Protein AF-A0A497EXN1-F1 (afdb_monomer)

Solvent-accessible surface area (backbone atoms only — not comparable to full-atom values): 6459 Å² total; per-residue (Å²): 128,61,77,93,73,50,51,76,69,57,49,50,52,50,49,44,48,47,75,71,37,64,65,43,80,46,77,41,55,46,47,30,80,87,78,44,52,65,67,56,52,47,51,49,50,59,62,53,52,74,62,36,88,55,53,51,78,44,54,33,40,26,40,58,86,71,28,54,70,70,40,52,52,51,45,26,74,75,75,37,79,90,50,46,57,23,20,74,92,78,61,38,46,52,65,60,52,50,53,53,50,53,58,53,50,57,67,66,69,75,116

Organism: NCBI:txid2056631

Nearest PDB structures (foldseek):
  2e87-assembly1_A  TM=8.845E-01  e=1.261E-05  Pyrococcus horikoshii OT3
  8fl4-assembly1_SR  TM=7.921E-01  e=4.623E-06  Homo sapiens
  8fkz-assembly1_SR  TM=8.019E-01  e=1.179E-05  Homo sapiens
  7v08-assembly1_b  TM=7.877E-01  e=1.832E-04  Saccharomyces cerevisiae BY4741
  8etg-assembly1_b  TM=7.014E-01  e=9.755E-04  Schizosaccharomyces pombe

Secondary structure (DSSP, 8-state):
--GGG--HHHHHHHHHHHHT-SEEEEEEETT-TTS--HHHHHHHHHHHHTT--SSEEEEEEE-TTTS-HHHHHHHHHHH-TT-EEEBTTTTBSHHHHHHHHHHHHHHHTT-

Foldseek 3Di:
DPPVPDDPVRVVVLVCQQPPEQAAEQEDALLCPVVDALVRSLVVVVVSVVSHPHHHYAYEYEPPVNHDPVSVVVNCVRVHVPHQYDYVVVGPRVVVVVVVVVVSVVVVVPD

Radius of gyration: 14.85 Å; Cα contacts (8 Å, |Δi|>4): 128; chains: 1; bounding box: 37×23×41 Å

pLDDT: mean 89.91, std 9.42, range [41.28, 98.0]

Sequence (111 aa):
KPVEKMKKEELKALNALKFLADIIVFIVDVAESCGFTIEQQYSLFKSLAKYIERGDKIIVLNKIDLAKEDQIMKAKEIFGEDVLQTSLLKKVGVKEVVDRLLSLSKTYTIN

Structure (mmCIF, N/CA/C/O backbone):
data_AF-A0A497EXN1-F1
#
_entry.id   AF-A0A497EXN1-F1
#
loop_
_atom_site.group_PDB
_atom_site.id
_atom_site.type_symbol
_atom_site.label_atom_id
_atom_site.label_alt_id
_atom_site.label_comp_id
_atom_site.label_asym_id
_atom_site.label_entity_id
_atom_site.label_seq_id
_atom_site.pdbx_PDB_ins_code
_atom_site.Cartn_x
_atom_site.Cartn_y
_atom_site.Cartn_z
_atom_site.occupancy
_atom_site.B_iso_or_equiv
_atom_site.auth_seq_id
_atom_site.auth_comp_id
_atom_site.auth_asym_id
_atom_site.auth_atom_id
_atom_site.pdbx_PDB_model_num
ATOM 1 N N . LYS A 1 1 ? 15.739 3.088 1.921 1.00 67.06 1 LYS A N 1
ATOM 2 C CA . LYS A 1 1 ? 17.218 3.053 1.777 1.00 67.06 1 LYS A CA 1
ATOM 3 C C . LYS A 1 1 ? 17.556 3.395 0.328 1.00 67.06 1 LYS A C 1
ATOM 5 O O . LYS A 1 1 ? 16.760 3.006 -0.518 1.00 67.06 1 LYS A O 1
ATOM 10 N N . PRO A 1 2 ? 18.661 4.104 0.039 1.00 72.81 2 PRO A N 1
ATOM 11 C CA . PRO A 1 2 ? 19.178 4.225 -1.328 1.00 72.81 2 PRO A CA 1
ATOM 12 C C . PRO A 1 2 ? 19.407 2.837 -1.946 1.00 72.81 2 PRO A C 1
ATOM 14 O O . PRO A 1 2 ? 19.703 1.899 -1.199 1.00 72.81 2 PRO A O 1
ATOM 17 N N . VAL A 1 3 ? 19.257 2.700 -3.267 1.00 73.94 3 VAL A N 1
ATOM 18 C CA . VAL A 1 3 ? 19.382 1.409 -3.978 1.00 73.94 3 VAL A CA 1
ATOM 19 C C . VAL A 1 3 ? 20.759 0.785 -3.758 1.00 73.94 3 VAL A C 1
ATOM 21 O O . VAL A 1 3 ? 20.871 -0.419 -3.563 1.00 73.94 3 VAL A O 1
ATOM 24 N N . GLU A 1 4 ? 21.798 1.608 -3.650 1.00 77.62 4 GLU A N 1
ATOM 25 C CA . GLU A 1 4 ? 23.188 1.197 -3.416 1.00 77.62 4 GLU A CA 1
ATOM 26 C C . GLU A 1 4 ? 23.385 0.533 -2.043 1.00 77.62 4 GLU A C 1
ATOM 28 O O . GLU A 1 4 ? 24.374 -0.157 -1.814 1.00 77.62 4 GLU A O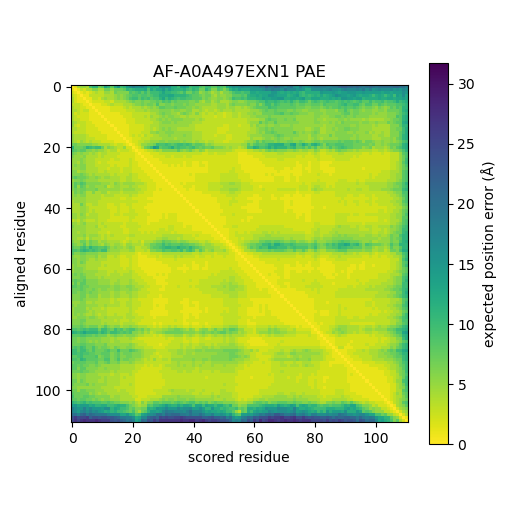 1
ATOM 33 N N . LYS A 1 5 ? 22.446 0.745 -1.111 1.00 83.56 5 LYS A N 1
ATOM 34 C CA . LYS A 1 5 ? 22.455 0.180 0.248 1.00 83.56 5 LYS A CA 1
ATOM 35 C C . LYS A 1 5 ? 21.445 -0.959 0.423 1.00 83.56 5 LYS A C 1
ATOM 37 O O . LYS A 1 5 ? 21.221 -1.393 1.557 1.00 83.56 5 LYS A O 1
ATOM 42 N N . MET A 1 6 ? 20.790 -1.395 -0.655 1.00 87.38 6 MET A N 1
ATOM 43 C CA . MET A 1 6 ? 19.846 -2.509 -0.618 1.00 87.38 6 MET A CA 1
ATOM 44 C C . MET A 1 6 ? 20.577 -3.851 -0.55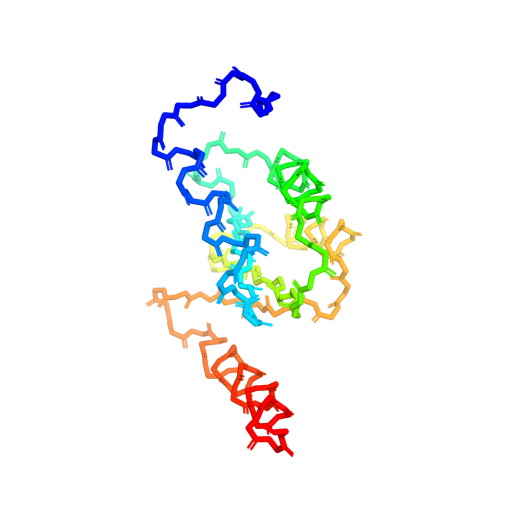1 1.00 87.38 6 MET A C 1
ATOM 46 O O . MET A 1 6 ? 21.623 -4.054 -1.166 1.00 87.38 6 MET A O 1
ATOM 50 N N . LYS A 1 7 ? 20.006 -4.792 0.198 1.00 92.19 7 LYS A N 1
ATOM 51 C CA . LYS A 1 7 ? 20.467 -6.182 0.233 1.00 92.19 7 LYS A CA 1
ATOM 52 C C . LYS A 1 7 ? 20.175 -6.879 -1.099 1.00 92.19 7 LYS A C 1
ATOM 54 O O . LYS A 1 7 ? 19.342 -6.431 -1.888 1.00 92.19 7 LYS A O 1
ATOM 59 N N . LYS A 1 8 ? 20.815 -8.026 -1.334 1.00 91.88 8 LYS A N 1
ATOM 60 C CA . LYS A 1 8 ? 20.647 -8.811 -2.570 1.00 91.88 8 LYS A CA 1
ATOM 61 C C . LYS A 1 8 ? 19.187 -9.209 -2.815 1.00 91.88 8 LYS A C 1
ATOM 63 O O . LYS A 1 8 ? 18.742 -9.225 -3.959 1.00 91.88 8 LYS A O 1
ATOM 68 N N . GLU A 1 9 ? 18.443 -9.518 -1.758 1.00 90.12 9 GLU A N 1
ATOM 69 C CA . GLU A 1 9 ? 17.026 -9.886 -1.818 1.00 90.12 9 GLU A CA 1
ATOM 70 C C . GLU A 1 9 ? 16.151 -8.684 -2.199 1.00 90.12 9 GLU A C 1
ATOM 72 O O . GLU A 1 9 ? 15.280 -8.800 -3.058 1.00 90.12 9 GLU A O 1
ATOM 77 N N . GLU A 1 10 ? 16.437 -7.512 -1.624 1.00 88.88 10 GLU A N 1
ATOM 78 C CA . GLU A 1 10 ? 15.739 -6.252 -1.913 1.00 88.88 10 GLU A CA 1
ATOM 79 C C . GLU A 1 10 ? 15.979 -5.818 -3.374 1.00 88.88 10 GLU A C 1
ATOM 81 O O . GLU A 1 10 ? 15.039 -5.454 -4.080 1.00 88.88 10 GLU A O 1
ATOM 86 N N . LEU A 1 11 ? 17.217 -5.945 -3.870 1.00 89.62 11 LEU A N 1
ATOM 87 C CA . LEU A 1 11 ? 17.564 -5.658 -5.267 1.00 89.62 11 LEU A CA 1
ATOM 88 C C . LEU A 1 11 ? 16.873 -6.606 -6.253 1.00 89.62 11 LEU A C 1
ATOM 90 O O . LEU A 1 11 ? 16.420 -6.173 -7.312 1.00 89.62 11 LEU A O 1
ATOM 94 N N . LYS A 1 12 ? 16.765 -7.898 -5.917 1.00 89.00 12 LYS A N 1
ATOM 95 C CA . LYS A 1 12 ? 16.018 -8.861 -6.739 1.00 89.00 12 LYS A CA 1
ATOM 96 C C . LYS A 1 12 ? 14.545 -8.479 -6.843 1.00 89.00 12 LYS A C 1
ATOM 98 O O . LYS A 1 12 ? 14.006 -8.498 -7.946 1.00 89.00 12 LYS A O 1
ATOM 103 N N . ALA A 1 13 ? 13.919 -8.111 -5.726 1.00 87.12 13 ALA A N 1
ATOM 104 C CA . ALA A 1 13 ? 12.536 -7.650 -5.723 1.00 87.12 13 ALA A CA 1
ATOM 105 C C . ALA A 1 13 ? 12.369 -6.386 -6.583 1.00 87.12 13 ALA A C 1
ATOM 107 O O . ALA A 1 13 ? 11.483 -6.340 -7.431 1.00 87.12 13 ALA A O 1
ATOM 108 N N . LEU A 1 14 ? 13.266 -5.403 -6.444 1.00 88.00 14 LEU A N 1
ATOM 109 C CA . LEU A 1 14 ? 13.235 -4.183 -7.255 1.00 88.00 14 LEU A CA 1
ATOM 110 C C . LEU A 1 14 ? 13.372 -4.475 -8.757 1.00 88.00 14 LEU A C 1
ATOM 112 O O . LEU A 1 14 ? 12.624 -3.923 -9.557 1.00 88.00 14 LEU A O 1
ATOM 116 N N . ASN A 1 15 ? 14.287 -5.365 -9.146 1.00 88.62 15 ASN A N 1
ATOM 117 C CA . ASN A 1 15 ? 14.454 -5.753 -10.548 1.00 88.62 15 ASN A CA 1
ATOM 118 C C . ASN A 1 15 ? 13.224 -6.486 -11.098 1.00 88.62 15 ASN A C 1
ATOM 120 O O . ASN A 1 15 ? 12.835 -6.233 -12.236 1.00 88.62 15 ASN A O 1
ATOM 124 N N . ALA A 1 16 ? 12.585 -7.350 -10.303 1.00 86.25 16 ALA A N 1
ATOM 125 C CA . ALA A 1 16 ? 11.335 -7.990 -10.706 1.00 86.25 16 ALA A CA 1
ATOM 126 C C 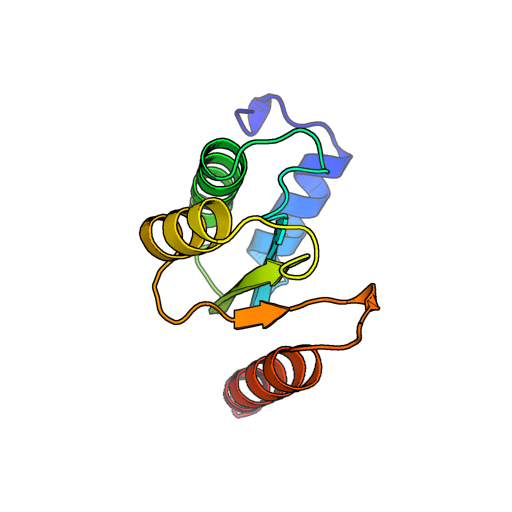. ALA A 1 16 ? 10.237 -6.945 -10.960 1.00 86.25 16 ALA A C 1
ATOM 128 O O . ALA A 1 16 ? 9.592 -6.977 -12.003 1.00 86.25 16 ALA A O 1
ATOM 129 N N . LEU A 1 17 ? 10.090 -5.964 -10.063 1.00 86.81 17 LEU A N 1
ATOM 130 C CA . LEU A 1 17 ? 9.141 -4.862 -10.244 1.00 86.81 17 LEU A CA 1
ATOM 131 C C . LEU A 1 17 ? 9.468 -3.998 -11.469 1.00 86.81 17 LEU A C 1
ATOM 133 O O . LEU A 1 17 ? 8.559 -3.536 -12.147 1.00 86.81 17 LEU A O 1
ATOM 137 N N . LYS A 1 18 ? 10.753 -3.777 -11.763 1.00 86.44 18 LYS A N 1
ATOM 138 C CA . LYS A 1 18 ? 11.189 -2.933 -12.881 1.00 86.44 18 LYS A CA 1
ATOM 139 C C . LYS A 1 18 ? 10.963 -3.578 -14.250 1.00 86.44 18 LYS A C 1
ATOM 141 O O . LYS A 1 18 ? 10.642 -2.868 -15.199 1.00 86.44 18 LYS A O 1
ATOM 146 N N . PHE A 1 19 ? 11.189 -4.886 -14.369 1.00 84.62 19 PHE A N 1
ATOM 147 C CA . PHE A 1 19 ? 11.278 -5.551 -15.675 1.00 84.62 19 PHE A CA 1
ATOM 148 C C . PHE A 1 19 ? 10.178 -6.575 -15.956 1.00 84.62 19 PHE A C 1
ATOM 150 O O . PHE A 1 19 ? 9.985 -6.912 -17.119 1.00 84.62 19 PHE A O 1
ATOM 157 N N . LEU A 1 20 ? 9.494 -7.094 -14.932 1.00 80.62 20 LEU A N 1
ATOM 158 C CA . LEU A 1 20 ? 8.542 -8.201 -15.091 1.00 80.62 20 LEU A CA 1
ATOM 159 C C . LEU A 1 20 ? 7.092 -7.815 -14.789 1.00 80.62 20 LEU A C 1
ATOM 161 O O . LEU A 1 20 ? 6.197 -8.599 -15.078 1.00 80.62 20 LEU A O 1
ATOM 165 N N . ALA A 1 21 ? 6.852 -6.669 -14.151 1.00 81.31 21 ALA A N 1
ATOM 166 C CA . ALA A 1 21 ? 5.529 -6.335 -13.646 1.00 81.31 21 ALA A CA 1
ATOM 167 C C . ALA A 1 21 ? 4.732 -5.470 -14.632 1.00 81.31 21 ALA A C 1
ATOM 169 O O . ALA A 1 21 ? 5.048 -4.299 -14.836 1.00 81.31 21 ALA A O 1
ATOM 170 N N . ASP A 1 22 ? 3.647 -6.030 -15.167 1.00 86.19 22 ASP A N 1
ATOM 171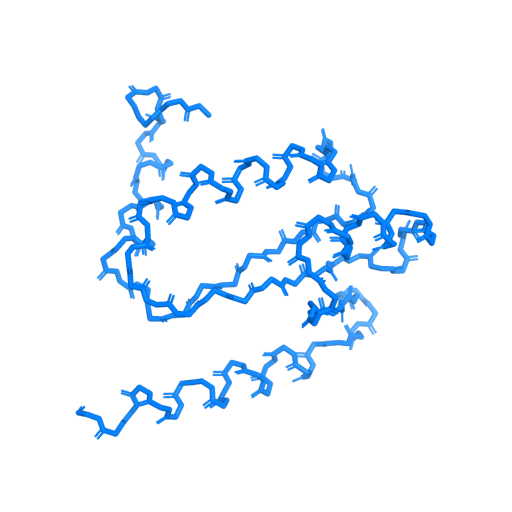 C CA . ASP A 1 22 ? 2.627 -5.271 -15.903 1.00 86.19 22 ASP A CA 1
ATOM 172 C C . ASP A 1 22 ? 1.660 -4.552 -14.955 1.00 86.19 22 ASP A C 1
ATOM 174 O O . ASP A 1 22 ? 1.172 -3.465 -15.250 1.00 86.19 22 ASP A O 1
ATOM 178 N N . ILE A 1 23 ? 1.401 -5.138 -13.782 1.00 90.25 23 ILE A N 1
ATOM 179 C CA . ILE A 1 23 ? 0.547 -4.558 -12.745 1.00 90.25 23 ILE A CA 1
ATOM 180 C C . ILE A 1 23 ? 1.213 -4.752 -11.383 1.00 90.25 23 ILE A C 1
ATOM 182 O O . ILE A 1 23 ? 1.678 -5.842 -11.048 1.00 90.25 23 ILE A O 1
ATOM 186 N N . ILE A 1 24 ? 1.235 -3.695 -10.575 1.00 90.31 24 ILE A N 1
ATOM 187 C CA . ILE A 1 24 ? 1.826 -3.679 -9.239 1.00 90.31 24 ILE A CA 1
ATOM 188 C C . ILE A 1 24 ? 0.762 -3.293 -8.227 1.00 90.31 24 ILE A C 1
ATOM 190 O O . ILE A 1 24 ? 0.173 -2.217 -8.300 1.00 90.31 24 ILE A O 1
ATOM 194 N N . VAL A 1 25 ? 0.565 -4.158 -7.237 1.00 92.19 25 VAL A N 1
ATOM 195 C CA . VAL A 1 25 ? -0.308 -3.893 -6.094 1.00 92.19 25 VAL A CA 1
ATOM 196 C C . VAL A 1 25 ? 0.546 -3.457 -4.914 1.00 92.19 25 VAL A C 1
ATOM 198 O O . VAL A 1 25 ? 1.345 -4.235 -4.393 1.00 92.19 25 VAL A O 1
ATOM 201 N N . PHE A 1 26 ? 0.375 -2.212 -4.483 1.00 94.19 26 PHE A N 1
ATOM 202 C CA . PHE A 1 26 ? 1.012 -1.681 -3.288 1.00 94.19 26 PHE A CA 1
ATOM 203 C C . PHE A 1 26 ? 0.028 -1.725 -2.118 1.00 94.19 26 PHE A C 1
ATOM 205 O O . PHE A 1 26 ? -0.970 -1.003 -2.102 1.00 94.19 26 PHE A O 1
ATOM 212 N N . ILE A 1 27 ? 0.308 -2.589 -1.145 1.00 96.12 27 ILE A N 1
ATOM 213 C CA . ILE A 1 27 ? -0.535 -2.778 0.038 1.00 96.12 27 ILE A CA 1
ATOM 214 C C . ILE A 1 27 ? -0.048 -1.852 1.153 1.00 96.12 27 ILE A C 1
ATOM 216 O O . ILE A 1 27 ? 1.102 -1.943 1.580 1.00 96.12 27 ILE A O 1
ATOM 220 N N . VAL A 1 28 ? -0.944 -1.001 1.643 1.00 97.50 28 VAL A N 1
ATOM 221 C CA . VAL A 1 28 ? -0.728 -0.089 2.769 1.00 97.50 28 VAL A CA 1
ATOM 222 C C . VAL A 1 28 ? -1.390 -0.685 4.006 1.00 97.50 28 VAL A C 1
ATOM 224 O O . VAL A 1 28 ? -2.568 -1.023 3.978 1.00 97.50 28 VAL A O 1
ATOM 227 N N . ASP A 1 29 ? -0.652 -0.824 5.101 1.00 97.75 29 ASP A N 1
ATOM 228 C CA . ASP A 1 29 ? -1.209 -1.187 6.404 1.00 97.75 29 ASP A CA 1
ATOM 229 C C . ASP A 1 29 ? -1.676 0.088 7.112 1.00 97.75 29 ASP A C 1
ATOM 231 O O . ASP A 1 29 ? -0.872 0.796 7.723 1.00 97.75 29 ASP A O 1
ATOM 235 N N . VAL A 1 30 ? -2.970 0.398 7.000 1.00 97.50 30 VAL A N 1
ATOM 236 C CA . VAL A 1 30 ? -3.541 1.648 7.532 1.00 97.50 30 VAL A CA 1
ATOM 237 C C . VAL A 1 30 ? -3.587 1.650 9.059 1.00 97.50 30 VAL A C 1
ATOM 239 O O . VAL A 1 30 ? -3.556 2.708 9.677 1.00 97.50 30 VAL A O 1
ATOM 242 N N . ALA A 1 31 ? -3.595 0.470 9.680 1.00 97.38 31 ALA A N 1
ATOM 243 C CA . ALA A 1 31 ? -3.534 0.338 11.130 1.00 97.38 31 ALA A CA 1
ATOM 244 C C . ALA A 1 31 ? -2.115 0.566 11.686 1.00 97.38 31 ALA A C 1
ATOM 246 O O . ALA A 1 31 ? -1.922 0.496 12.898 1.00 97.38 31 ALA A O 1
ATOM 247 N N . GLU A 1 32 ? -1.112 0.779 10.820 1.00 97.12 32 GLU A N 1
ATOM 248 C CA . GLU A 1 32 ? 0.309 0.963 11.169 1.00 97.12 32 GLU A CA 1
ATOM 249 C C . GLU A 1 32 ? 0.891 -0.196 12.006 1.00 97.12 32 GLU A C 1
ATOM 251 O O . GLU A 1 32 ? 1.957 -0.097 12.615 1.00 97.12 32 GLU A O 1
ATOM 256 N N . SER A 1 33 ? 0.220 -1.353 11.996 1.00 95.81 33 SER A N 1
ATOM 257 C CA . SER A 1 33 ? 0.581 -2.510 12.826 1.00 95.81 33 SER A CA 1
ATOM 258 C C . SER A 1 33 ? 1.871 -3.206 12.376 1.00 95.81 33 SER A C 1
ATOM 260 O O . SER A 1 33 ? 2.455 -3.988 13.122 1.00 95.81 33 SER A O 1
ATOM 262 N N . CYS A 1 34 ? 2.350 -2.897 11.169 1.00 93.81 34 CYS A N 1
ATOM 263 C CA . CYS A 1 34 ? 3.660 -3.298 10.665 1.00 93.81 34 CYS A CA 1
ATOM 264 C C . CYS A 1 34 ? 4.828 -2.490 11.268 1.00 93.81 34 CYS A C 1
ATOM 266 O O . CYS A 1 34 ? 5.980 -2.771 10.938 1.00 93.81 34 CYS A O 1
ATOM 268 N N . GLY A 1 35 ? 4.547 -1.508 12.135 1.00 95.50 35 GLY A N 1
ATOM 269 C CA . GLY A 1 35 ? 5.552 -0.666 12.788 1.00 95.50 35 GLY A CA 1
ATOM 270 C C . GLY A 1 35 ? 6.023 0.524 11.948 1.00 95.50 35 GLY A C 1
ATOM 271 O O . GLY A 1 35 ? 7.046 1.124 12.275 1.00 95.50 35 GLY A O 1
ATOM 272 N N . PHE A 1 36 ? 5.301 0.863 10.875 1.00 96.56 36 PHE A N 1
ATOM 273 C CA . PHE A 1 36 ? 5.599 1.995 9.996 1.00 96.56 36 PHE A CA 1
ATOM 274 C C . PHE A 1 36 ? 4.397 2.925 9.873 1.00 96.56 36 PHE A C 1
ATOM 276 O O . PHE A 1 36 ? 3.281 2.459 9.631 1.00 96.56 36 PHE A O 1
ATOM 283 N N . THR A 1 37 ? 4.640 4.235 9.943 1.00 98.00 37 THR A N 1
ATOM 284 C CA . THR A 1 37 ? 3.573 5.220 9.743 1.00 98.00 37 THR A CA 1
ATOM 285 C C . THR A 1 37 ? 3.100 5.253 8.291 1.00 98.00 37 THR A C 1
ATOM 287 O O . THR A 1 37 ? 3.838 4.872 7.375 1.00 98.00 37 THR A O 1
ATOM 290 N N . ILE A 1 38 ? 1.890 5.755 8.052 1.00 97.88 38 ILE A N 1
ATOM 291 C CA . ILE A 1 38 ? 1.332 5.943 6.703 1.00 97.88 38 ILE A CA 1
ATOM 292 C C . ILE A 1 38 ? 2.295 6.755 5.814 1.00 97.88 38 ILE A C 1
ATOM 294 O O . ILE A 1 38 ? 2.536 6.393 4.662 1.00 97.88 38 ILE A O 1
ATOM 298 N N . GLU A 1 39 ? 2.935 7.802 6.342 1.00 97.56 39 GLU A N 1
ATOM 299 C CA . GLU A 1 39 ? 3.918 8.608 5.604 1.00 97.56 39 GLU A CA 1
ATOM 300 C C . GLU A 1 39 ? 5.192 7.837 5.270 1.00 97.56 39 GLU A C 1
ATOM 302 O O . GLU A 1 39 ? 5.762 8.014 4.191 1.00 97.56 39 GLU A O 1
ATOM 307 N N . GLN A 1 40 ? 5.664 6.982 6.179 1.00 96.81 40 GLN A N 1
ATOM 308 C CA . GLN A 1 40 ? 6.830 6.138 5.922 1.00 96.81 40 GLN A CA 1
ATOM 309 C C . GLN A 1 40 ? 6.527 5.122 4.817 1.00 96.81 40 GLN A C 1
ATOM 311 O O . GLN A 1 40 ? 7.348 4.933 3.915 1.00 96.81 40 GLN A O 1
ATOM 316 N N . GLN A 1 41 ? 5.331 4.530 4.842 1.00 97.62 41 GLN A N 1
ATOM 317 C CA . GLN A 1 41 ? 4.846 3.634 3.793 1.00 97.62 41 GLN A CA 1
ATOM 318 C C . GLN A 1 41 ? 4.713 4.371 2.449 1.00 97.62 41 GLN A C 1
ATOM 320 O O . GLN A 1 41 ? 5.140 3.857 1.414 1.00 97.62 41 GLN A O 1
ATOM 325 N N . TYR A 1 42 ? 4.225 5.613 2.454 1.00 96.25 42 TYR A N 1
ATOM 326 C CA . TYR A 1 42 ? 4.150 6.448 1.254 1.00 96.25 42 TYR A CA 1
ATOM 327 C C . TYR A 1 42 ? 5.529 6.851 0.717 1.00 96.25 42 TYR A C 1
ATOM 329 O O . TYR A 1 42 ? 5.775 6.841 -0.490 1.00 96.25 42 TYR A O 1
ATOM 337 N N . SER A 1 43 ? 6.470 7.173 1.603 1.00 94.75 43 SER A N 1
ATOM 338 C CA . SER A 1 43 ? 7.855 7.464 1.229 1.00 94.75 43 SER A CA 1
ATOM 339 C C . SER A 1 43 ? 8.510 6.254 0.556 1.00 94.75 43 SER A C 1
ATOM 341 O O . SER A 1 43 ? 9.166 6.399 -0.482 1.00 94.75 43 SER A O 1
ATOM 343 N N . LEU A 1 44 ? 8.261 5.047 1.081 1.00 92.19 44 LEU A N 1
ATOM 344 C CA . LEU A 1 44 ? 8.677 3.796 0.450 1.00 92.19 44 LEU A CA 1
ATOM 345 C C . LEU A 1 44 ? 8.054 3.645 -0.940 1.00 92.19 44 LEU A C 1
ATOM 347 O O . LEU A 1 44 ? 8.802 3.455 -1.901 1.00 92.19 44 LEU A O 1
ATOM 351 N N . PHE A 1 45 ? 6.733 3.803 -1.067 1.00 93.19 45 PHE A N 1
ATOM 352 C CA . PHE A 1 45 ? 6.047 3.776 -2.360 1.00 93.19 45 PHE A CA 1
ATOM 353 C C . PHE A 1 45 ? 6.695 4.737 -3.361 1.00 93.19 45 PHE A C 1
ATOM 355 O O . PHE A 1 45 ? 7.128 4.306 -4.427 1.00 93.19 45 PHE A O 1
ATOM 362 N N . LYS A 1 46 ? 6.865 6.016 -2.998 1.00 91.94 46 LYS A N 1
ATOM 363 C CA . LYS A 1 46 ? 7.496 7.016 -3.872 1.00 91.94 46 LYS A CA 1
ATOM 364 C C . LYS A 1 46 ? 8.929 6.656 -4.240 1.00 91.94 46 LYS A C 1
ATOM 366 O O . LYS A 1 46 ? 9.358 6.949 -5.351 1.00 91.94 46 LYS A O 1
ATOM 371 N N . SER A 1 47 ? 9.691 6.062 -3.324 1.00 89.25 47 SER A N 1
ATOM 372 C CA . SER A 1 47 ? 11.057 5.630 -3.622 1.00 89.25 47 SER A CA 1
ATOM 373 C C . SER A 1 47 ? 11.092 4.501 -4.651 1.00 89.25 47 SER A C 1
ATOM 375 O O . SER A 1 47 ? 11.919 4.553 -5.553 1.00 89.25 47 SER A O 1
ATOM 377 N N . LEU A 1 48 ? 10.174 3.534 -4.560 1.00 87.81 48 LEU A N 1
ATOM 378 C CA . LEU A 1 48 ? 10.103 2.390 -5.468 1.00 87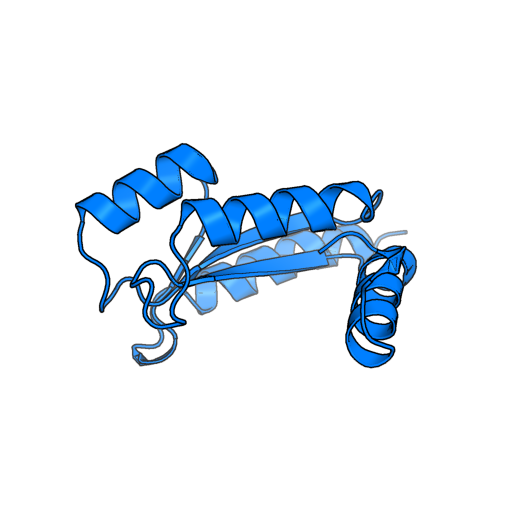.81 48 LEU A CA 1
ATOM 379 C C . LEU A 1 48 ? 9.507 2.786 -6.821 1.00 87.81 48 LEU A C 1
ATOM 381 O O . LEU A 1 48 ? 10.042 2.409 -7.860 1.00 87.81 48 LEU A O 1
ATOM 385 N N . ALA A 1 49 ? 8.446 3.597 -6.812 1.00 86.94 49 ALA A N 1
ATOM 386 C CA . ALA A 1 49 ? 7.727 4.031 -8.006 1.00 86.94 49 ALA A CA 1
ATOM 387 C C . ALA A 1 49 ? 8.634 4.746 -9.022 1.00 86.94 49 ALA A C 1
ATOM 389 O O . ALA A 1 49 ? 8.415 4.612 -10.220 1.00 86.94 49 ALA A O 1
ATOM 390 N N . LYS A 1 50 ? 9.692 5.430 -8.564 1.00 87.62 50 LYS A N 1
ATOM 391 C CA . LYS A 1 50 ? 10.708 6.069 -9.425 1.00 87.62 50 LYS A CA 1
ATOM 392 C C . LYS A 1 50 ? 11.472 5.093 -10.319 1.00 87.62 50 LYS A C 1
ATOM 394 O O . LYS A 1 50 ? 11.996 5.505 -11.343 1.00 87.62 50 LYS A O 1
ATOM 399 N N . TYR A 1 51 ? 11.572 3.830 -9.918 1.00 85.56 51 TYR A N 1
ATOM 400 C CA . TYR A 1 51 ? 12.271 2.790 -10.676 1.00 85.56 51 TYR A CA 1
ATOM 401 C C . TYR A 1 51 ? 11.323 1.955 -11.541 1.00 85.56 51 TYR A C 1
ATOM 403 O O . TYR A 1 51 ? 11.781 1.085 -12.278 1.00 85.56 51 TYR A O 1
ATOM 411 N N . ILE A 1 52 ? 10.017 2.206 -11.438 1.00 85.69 52 ILE A N 1
ATOM 412 C CA . ILE A 1 52 ? 8.956 1.465 -12.110 1.00 85.69 52 ILE A CA 1
ATOM 413 C C . ILE A 1 52 ? 8.347 2.384 -13.174 1.00 85.69 52 ILE A C 1
ATOM 415 O O . ILE A 1 52 ? 7.344 3.071 -12.949 1.00 85.69 52 ILE A O 1
ATOM 419 N N . GLU A 1 53 ? 8.981 2.392 -14.342 1.00 80.31 53 GLU A N 1
ATOM 420 C CA . GLU A 1 53 ? 8.590 3.230 -15.482 1.00 80.31 53 GLU A CA 1
ATOM 421 C C . GLU A 1 53 ? 7.336 2.711 -16.197 1.00 80.31 53 GLU A C 1
ATOM 423 O O . GLU A 1 53 ? 6.600 3.486 -16.800 1.00 80.31 53 GLU A O 1
ATOM 428 N N . ARG A 1 54 ? 7.082 1.400 -16.120 1.00 78.62 54 ARG A N 1
ATOM 429 C CA . ARG A 1 54 ? 5.976 0.715 -16.797 1.00 78.62 54 ARG A CA 1
ATOM 430 C C . ARG A 1 54 ? 5.071 0.016 -15.789 1.00 78.62 54 ARG A C 1
ATOM 432 O O . ARG A 1 54 ? 5.481 -0.250 -14.663 1.00 78.62 54 ARG A O 1
ATOM 439 N N . GLY A 1 55 ? 3.847 -0.260 -16.217 1.00 81.31 55 GLY A N 1
ATOM 440 C CA . GLY A 1 55 ? 2.872 -1.017 -15.447 1.00 81.31 55 GLY A CA 1
ATOM 441 C C . GLY A 1 55 ? 1.998 -0.170 -14.524 1.00 81.31 55 GLY A C 1
ATOM 442 O O . GLY A 1 55 ? 2.438 0.824 -13.922 1.00 81.31 55 GLY A O 1
ATOM 443 N N . ASP A 1 56 ? 0.741 -0.592 -14.436 1.00 88.06 56 ASP A N 1
ATOM 444 C CA . ASP A 1 56 ? -0.277 0.044 -13.612 1.00 88.06 56 ASP A CA 1
ATOM 445 C C . ASP A 1 56 ? 0.006 -0.181 -12.129 1.00 88.06 56 ASP A C 1
ATOM 447 O O . ASP A 1 56 ? 0.377 -1.271 -11.692 1.00 88.06 56 ASP A O 1
ATOM 451 N N . LYS A 1 57 ? -0.184 0.867 -11.330 1.00 90.12 57 LYS A N 1
ATOM 452 C CA . LYS A 1 57 ? 0.059 0.842 -9.885 1.00 90.12 57 LYS A CA 1
ATOM 453 C C . LYS A 1 57 ? -1.284 0.950 -9.179 1.00 90.12 57 LYS A C 1
ATOM 455 O O . LYS A 1 57 ? -1.936 1.987 -9.249 1.00 90.12 57 LYS A O 1
ATOM 460 N N . ILE A 1 58 ? -1.693 -0.114 -8.500 1.00 92.75 58 ILE A N 1
ATOM 461 C CA . ILE A 1 58 ? -2.900 -0.136 -7.676 1.00 92.75 58 ILE A CA 1
ATOM 462 C C . ILE A 1 58 ? -2.482 0.022 -6.222 1.00 92.75 58 ILE A C 1
ATOM 464 O O . ILE A 1 58 ? -1.709 -0.783 -5.704 1.00 92.75 58 ILE A O 1
ATOM 468 N N . ILE A 1 59 ? -3.025 1.033 -5.552 1.00 96.12 59 ILE A N 1
ATOM 469 C CA . ILE A 1 59 ? -2.882 1.179 -4.106 1.00 96.12 59 ILE A CA 1
ATOM 470 C C . ILE A 1 59 ? -4.061 0.501 -3.411 1.00 96.12 59 ILE A C 1
ATOM 472 O O . ILE A 1 59 ? -5.218 0.709 -3.784 1.00 96.12 59 ILE A O 1
ATOM 476 N N . VAL A 1 60 ? -3.754 -0.295 -2.388 1.00 97.56 60 VAL A N 1
ATOM 477 C CA . VAL A 1 60 ? -4.739 -0.998 -1.566 1.00 97.56 60 VAL A CA 1
ATOM 478 C C . VAL A 1 60 ? -4.502 -0.672 -0.098 1.00 97.56 60 VAL A C 1
ATOM 480 O O . VAL A 1 60 ? -3.497 -1.071 0.485 1.00 97.56 60 VAL A O 1
ATOM 483 N N . LEU A 1 61 ? -5.450 0.027 0.509 1.00 97.81 61 LEU A N 1
ATOM 484 C CA . LEU A 1 61 ? -5.516 0.298 1.937 1.00 97.81 61 LEU A CA 1
ATOM 485 C C . LEU A 1 61 ? -6.045 -0.935 2.675 1.00 97.81 61 LEU A C 1
ATOM 487 O O . LEU A 1 61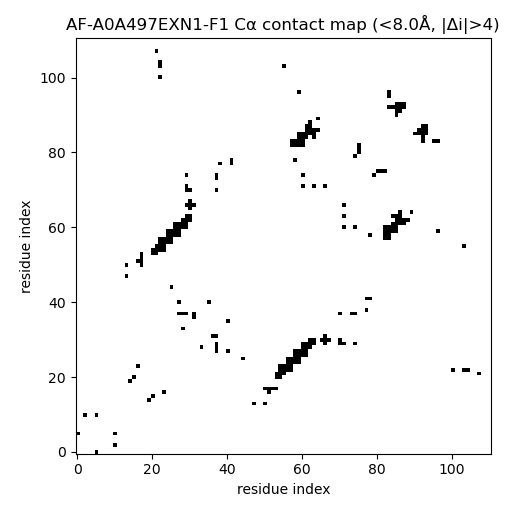 ? -7.234 -1.231 2.628 1.00 97.81 61 LEU A O 1
ATOM 491 N N . ASN A 1 62 ? -5.173 -1.670 3.353 1.00 97.75 62 ASN A N 1
ATOM 492 C CA . ASN A 1 62 ? -5.512 -2.895 4.067 1.00 97.75 62 ASN A CA 1
ATOM 493 C C . ASN A 1 62 ? -5.620 -2.682 5.588 1.00 97.75 62 ASN A C 1
ATOM 495 O O . ASN A 1 62 ? -5.070 -1.733 6.146 1.00 97.75 62 ASN A O 1
ATOM 499 N N . LYS A 1 63 ? -6.289 -3.632 6.255 1.00 96.56 63 LYS A N 1
ATOM 500 C CA . LYS A 1 63 ? -6.588 -3.653 7.697 1.00 96.56 63 LYS A CA 1
ATOM 501 C C . LYS A 1 63 ? -7.483 -2.500 8.149 1.00 96.56 63 LYS A C 1
ATOM 503 O O . LYS A 1 63 ? -7.356 -2.016 9.272 1.00 96.56 63 LYS A O 1
ATOM 508 N N . ILE A 1 64 ? -8.424 -2.091 7.297 1.00 96.31 64 ILE A N 1
ATOM 509 C CA . ILE A 1 64 ? -9.411 -1.052 7.634 1.00 96.31 64 ILE A CA 1
ATOM 510 C C . ILE A 1 64 ? -10.259 -1.406 8.865 1.00 96.31 64 ILE A C 1
ATOM 512 O O . ILE A 1 64 ? -10.786 -0.520 9.517 1.00 96.31 64 ILE A O 1
ATOM 516 N N . ASP A 1 65 ? -10.370 -2.694 9.205 1.00 95.62 65 ASP A N 1
ATOM 517 C CA . ASP A 1 65 ? -11.078 -3.178 10.393 1.00 95.62 65 ASP A CA 1
ATOM 518 C C . ASP A 1 65 ? -10.330 -2.919 11.708 1.00 95.62 65 ASP A C 1
ATOM 520 O O . ASP A 1 65 ? -10.932 -2.997 12.776 1.00 95.62 65 ASP A O 1
ATOM 524 N N . LEU A 1 66 ? -9.027 -2.638 11.636 1.00 96.25 66 LEU A N 1
ATOM 525 C CA . LEU A 1 66 ? -8.174 -2.337 12.788 1.00 96.25 66 LEU A CA 1
ATOM 526 C C . LEU A 1 66 ? -7.731 -0.871 12.827 1.00 96.25 66 LEU A C 1
ATOM 528 O O . LEU A 1 66 ? -7.239 -0.410 13.855 1.00 96.25 66 LEU A O 1
ATOM 532 N N . ALA A 1 67 ? -7.865 -0.157 11.711 1.00 95.81 67 ALA A N 1
ATOM 533 C CA . ALA A 1 67 ? -7.488 1.240 11.599 1.00 95.81 67 ALA A CA 1
ATOM 534 C C . ALA A 1 67 ? -8.550 2.155 12.214 1.00 95.81 67 ALA A C 1
ATOM 536 O O . ALA A 1 67 ? -9.750 1.881 12.168 1.00 95.81 67 ALA A O 1
ATOM 537 N N . LYS A 1 68 ? -8.103 3.285 12.754 1.00 96.81 68 LYS A N 1
ATOM 538 C CA . LYS A 1 68 ? -8.993 4.380 13.136 1.00 96.81 68 LYS A CA 1
ATOM 539 C C . LYS A 1 68 ? -9.424 5.174 11.901 1.00 96.81 68 LYS A C 1
ATOM 541 O O . LYS A 1 68 ? -8.740 5.185 10.878 1.00 96.81 68 LYS A O 1
ATOM 546 N N . GLU A 1 69 ? -10.542 5.882 12.009 1.00 95.75 69 GLU A N 1
ATOM 547 C CA . GLU A 1 69 ? -11.098 6.650 10.891 1.00 95.75 69 GLU A CA 1
ATOM 548 C C . GLU A 1 69 ? -10.163 7.776 10.421 1.00 95.75 69 GLU A C 1
ATOM 550 O O . GLU A 1 69 ? -9.993 7.975 9.219 1.00 95.75 69 GLU A O 1
ATOM 555 N N . ASP A 1 70 ? -9.465 8.443 11.343 1.00 97.12 70 ASP A N 1
ATOM 556 C CA . ASP A 1 70 ? -8.443 9.449 11.030 1.00 97.12 70 ASP A CA 1
ATOM 557 C C . ASP A 1 70 ? -7.251 8.863 10.262 1.00 97.12 70 ASP A C 1
ATOM 559 O O . ASP A 1 70 ? -6.734 9.503 9.347 1.00 97.12 70 ASP A O 1
ATOM 563 N N . GLN A 1 71 ? -6.854 7.622 10.559 1.00 97.44 71 GLN A N 1
ATOM 564 C CA . GLN A 1 71 ? -5.813 6.923 9.800 1.00 97.44 71 GLN A CA 1
ATOM 565 C C . GLN A 1 71 ? -6.271 6.618 8.367 1.00 97.44 71 GLN A C 1
ATOM 567 O O . GLN A 1 71 ? -5.497 6.790 7.425 1.00 97.44 71 GLN A O 1
ATOM 572 N N . ILE A 1 72 ? -7.530 6.210 8.180 1.00 96.62 72 ILE A N 1
ATOM 573 C CA . ILE A 1 72 ? -8.099 5.962 6.847 1.00 96.62 72 ILE A CA 1
ATOM 574 C C . ILE A 1 72 ? -8.175 7.264 6.044 1.00 96.62 72 ILE A C 1
ATOM 576 O O . ILE A 1 72 ? -7.731 7.288 4.896 1.00 96.62 72 ILE A O 1
ATOM 580 N N . MET A 1 73 ? -8.679 8.348 6.644 1.00 96.88 73 MET A N 1
ATOM 581 C CA . MET A 1 73 ? -8.743 9.668 6.001 1.00 96.88 73 MET A CA 1
ATOM 582 C C . MET A 1 73 ? -7.353 10.153 5.586 1.00 96.88 73 MET A C 1
ATOM 584 O O . MET A 1 73 ? -7.138 10.513 4.432 1.00 96.88 73 MET A O 1
ATOM 588 N N . LYS A 1 74 ? -6.376 10.057 6.489 1.00 97.56 74 LYS A N 1
ATOM 589 C CA . LYS A 1 74 ? -4.982 10.409 6.214 1.00 97.56 74 LYS A CA 1
ATOM 590 C C . LYS A 1 74 ? -4.372 9.572 5.087 1.00 97.56 74 LYS A C 1
ATOM 592 O O . LYS A 1 74 ? -3.649 10.092 4.241 1.00 97.56 74 LYS A O 1
ATOM 597 N N . ALA A 1 75 ? -4.644 8.267 5.057 1.00 97.44 75 ALA A N 1
ATOM 598 C CA . ALA A 1 75 ? -4.161 7.403 3.986 1.00 97.44 75 ALA A CA 1
ATOM 599 C C . ALA A 1 75 ? -4.768 7.787 2.627 1.00 97.44 75 ALA A C 1
ATOM 601 O O . ALA A 1 75 ? -4.036 7.817 1.641 1.00 97.44 75 ALA A O 1
ATOM 602 N N . LYS A 1 76 ? -6.059 8.131 2.571 1.00 97.31 76 LYS A N 1
ATOM 603 C CA . LYS A 1 76 ? -6.706 8.628 1.347 1.00 97.31 76 LYS A CA 1
ATOM 604 C C . LYS A 1 76 ? -6.150 9.974 0.892 1.00 97.31 76 LYS A C 1
ATOM 606 O O . LYS A 1 76 ? -5.841 10.132 -0.281 1.00 97.31 76 LYS A O 1
ATOM 611 N N . GLU A 1 77 ? -5.903 10.900 1.812 1.00 97.44 77 GLU A N 1
ATOM 612 C CA . GLU A 1 77 ? -5.285 12.187 1.478 1.00 97.44 77 GLU A CA 1
ATOM 613 C C . GLU A 1 77 ? -3.894 12.001 0.839 1.00 97.44 77 GLU A C 1
ATOM 615 O O . GLU A 1 77 ? -3.547 12.654 -0.144 1.00 97.44 77 GLU A O 1
ATOM 620 N N . ILE A 1 78 ? -3.098 11.068 1.371 1.00 97.00 78 ILE A N 1
ATOM 621 C CA . ILE A 1 78 ? -1.714 10.839 0.934 1.00 97.00 78 ILE A CA 1
ATOM 622 C C . ILE A 1 78 ? -1.628 9.986 -0.341 1.00 97.00 78 ILE A C 1
ATOM 624 O O . ILE A 1 78 ? -0.787 10.246 -1.208 1.00 97.00 78 ILE A O 1
ATOM 628 N N . PHE A 1 79 ? -2.442 8.934 -0.445 1.00 95.81 79 PHE A N 1
ATOM 629 C CA . PHE A 1 79 ? -2.381 7.961 -1.540 1.00 95.81 79 PHE A CA 1
ATOM 630 C C . PHE A 1 79 ? -3.427 8.194 -2.644 1.00 95.81 79 PHE A C 1
ATOM 632 O O . PHE A 1 79 ? -3.300 7.597 -3.714 1.00 95.81 79 PHE A O 1
ATOM 639 N N . GLY A 1 80 ? -4.409 9.067 -2.415 1.00 94.06 80 GLY A N 1
ATOM 640 C CA . GLY A 1 80 ? -5.524 9.370 -3.312 1.00 94.06 80 GLY A CA 1
ATOM 641 C C . GLY A 1 80 ? -6.875 8.873 -2.780 1.00 94.06 80 GLY A C 1
ATOM 642 O O . GLY A 1 80 ? -6.948 7.906 -2.025 1.00 94.06 80 GLY A O 1
ATOM 643 N N . GLU A 1 81 ? -7.962 9.516 -3.206 1.00 88.25 81 GLU A N 1
ATOM 644 C CA . GLU A 1 81 ? -9.326 9.163 -2.774 1.00 88.25 81 GLU A CA 1
ATOM 645 C C . GLU A 1 81 ? -9.839 7.855 -3.402 1.00 88.25 81 GLU A C 1
ATOM 647 O O . GLU A 1 81 ? -10.549 7.088 -2.752 1.00 88.25 81 GLU A O 1
ATOM 652 N N . ASP A 1 82 ? -9.418 7.548 -4.633 1.00 86.06 82 ASP A N 1
ATOM 653 C CA . ASP A 1 82 ? -9.876 6.380 -5.406 1.00 86.06 82 ASP A CA 1
ATOM 654 C C . ASP A 1 82 ? -9.166 5.063 -5.030 1.00 86.06 82 ASP A C 1
ATOM 656 O O . ASP A 1 82 ? -9.171 4.083 -5.786 1.00 86.06 82 ASP A O 1
ATOM 660 N N . VAL A 1 83 ? -8.509 5.028 -3.871 1.00 93.25 83 VAL A N 1
ATOM 661 C CA . VAL A 1 83 ? -7.795 3.845 -3.384 1.00 93.25 83 VAL A CA 1
ATOM 662 C C . VAL A 1 83 ? -8.759 2.753 -2.939 1.00 93.25 83 VAL A C 1
ATOM 664 O O . VAL A 1 83 ? -9.789 2.994 -2.305 1.00 93.25 83 VAL A O 1
ATOM 667 N N . LEU A 1 84 ? -8.397 1.507 -3.240 1.00 95.50 84 LEU A N 1
ATOM 668 C CA . LEU A 1 84 ? -9.177 0.354 -2.809 1.00 95.50 84 LEU A CA 1
ATOM 669 C C . LEU A 1 84 ? -8.958 0.115 -1.319 1.00 95.50 84 LEU A C 1
ATOM 671 O O . LEU A 1 84 ? -7.848 0.265 -0.818 1.00 95.50 84 LEU A O 1
ATOM 675 N N . GLN A 1 85 ? -10.008 -0.292 -0.617 1.00 96.44 85 GLN A N 1
ATOM 676 C CA . GLN A 1 85 ? -9.973 -0.555 0.817 1.00 96.44 85 GLN A CA 1
ATOM 677 C C . GLN A 1 85 ? -10.274 -2.025 1.086 1.00 96.44 85 GLN A C 1
ATOM 679 O O . GLN A 1 85 ? -11.206 -2.575 0.506 1.00 96.44 85 GLN A O 1
ATOM 684 N N . THR A 1 86 ? -9.505 -2.664 1.970 1.00 96.81 86 THR A N 1
ATOM 685 C CA . THR A 1 86 ? -9.657 -4.087 2.282 1.00 96.81 86 THR A CA 1
ATOM 686 C C . THR A 1 86 ? -9.502 -4.395 3.760 1.00 96.81 86 THR A C 1
ATOM 688 O O . THR A 1 86 ? -8.683 -3.817 4.474 1.00 96.81 86 THR A O 1
ATOM 691 N N . SER A 1 87 ? -10.199 -5.442 4.186 1.00 95.00 87 SER A N 1
ATOM 692 C CA . SER A 1 87 ? -9.812 -6.238 5.344 1.00 95.00 87 SER A CA 1
ATOM 693 C C . SER A 1 87 ? -9.651 -7.680 4.889 1.00 95.00 87 SER A C 1
ATOM 695 O O . SER A 1 87 ? -10.637 -8.394 4.703 1.00 95.00 87 SER A O 1
ATOM 697 N N . LEU A 1 88 ? -8.405 -8.123 4.696 1.00 88.12 88 LEU A N 1
ATOM 698 C CA . LEU A 1 88 ? -8.132 -9.489 4.236 1.00 88.12 88 LEU A CA 1
ATOM 699 C C . LEU A 1 88 ? -8.659 -10.544 5.217 1.00 88.12 88 LEU A C 1
ATOM 701 O O . LEU A 1 88 ? -9.237 -11.543 4.793 1.00 88.12 88 LEU A O 1
ATOM 705 N N . LEU A 1 89 ? -8.521 -10.305 6.527 1.00 89.06 89 LEU A N 1
ATOM 706 C CA . LEU A 1 89 ? -8.997 -11.232 7.559 1.00 89.06 89 LEU A CA 1
ATOM 707 C C . LEU A 1 89 ? -10.523 -11.344 7.571 1.00 89.06 89 LEU A C 1
ATOM 709 O O . LEU A 1 89 ? -11.059 -12.429 7.792 1.00 89.06 89 LEU A O 1
ATOM 713 N N . LYS A 1 90 ? -11.226 -10.239 7.304 1.00 92.25 90 LYS A N 1
ATOM 714 C CA . LYS A 1 90 ? -12.691 -10.212 7.209 1.00 92.25 90 LYS A CA 1
ATOM 715 C C . LYS A 1 90 ? -13.206 -10.473 5.790 1.00 92.25 90 LYS A C 1
ATOM 717 O O . LYS A 1 90 ? -14.415 -10.498 5.591 1.00 92.25 90 LYS A O 1
ATO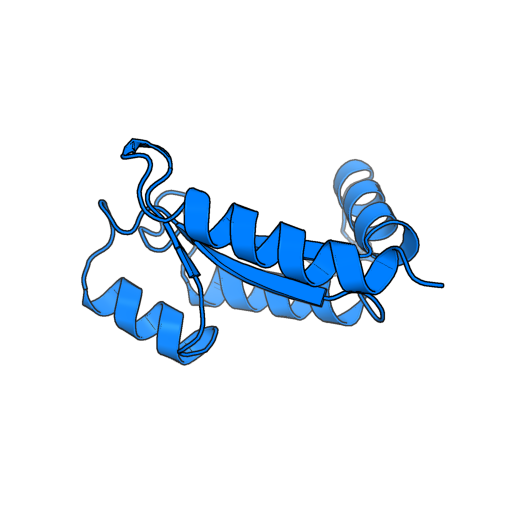M 722 N N . LYS A 1 91 ? -12.308 -10.690 4.819 1.00 91.50 91 LYS A N 1
ATOM 723 C CA . LYS A 1 91 ? -12.600 -10.861 3.384 1.00 91.50 91 LYS A CA 1
ATOM 724 C C . LYS A 1 91 ? -13.379 -9.691 2.758 1.00 91.50 91 LYS A C 1
ATOM 726 O O . LYS A 1 91 ? -14.077 -9.875 1.767 1.00 91.50 91 LYS A O 1
ATOM 731 N N . VAL A 1 92 ? -13.239 -8.489 3.312 1.00 94.56 92 VAL A N 1
ATOM 732 C CA . VAL A 1 92 ? -13.865 -7.261 2.794 1.00 94.56 92 VAL A CA 1
ATOM 733 C C . VAL A 1 92 ? -12.950 -6.631 1.746 1.00 94.56 92 VAL A C 1
ATOM 735 O O . VAL A 1 92 ? -11.738 -6.574 1.960 1.00 94.56 92 VAL A O 1
ATOM 738 N N . GLY A 1 93 ? -13.506 -6.160 0.626 1.00 92.75 93 GLY A N 1
ATOM 739 C CA . GLY A 1 93 ? -12.757 -5.442 -0.416 1.00 92.75 93 GLY A CA 1
ATOM 740 C C . GLY A 1 93 ? -11.912 -6.327 -1.342 1.00 92.75 93 GLY A C 1
ATOM 741 O O . GLY A 1 93 ? -11.313 -5.847 -2.302 1.00 92.75 93 GLY A O 1
ATOM 742 N N . VAL A 1 94 ? -11.814 -7.631 -1.053 1.00 93.44 94 VAL A N 1
ATOM 743 C CA . VAL A 1 94 ? -10.960 -8.566 -1.805 1.00 93.44 94 VAL A CA 1
ATOM 744 C C . VAL A 1 94 ? -11.465 -8.742 -3.232 1.00 93.44 94 VAL A C 1
ATOM 746 O O . VAL A 1 94 ? -10.666 -8.779 -4.167 1.00 93.44 94 VAL A O 1
ATOM 749 N N . LYS A 1 95 ? -12.787 -8.843 -3.405 1.00 94.19 95 LYS A N 1
ATOM 750 C CA . LYS A 1 95 ? -13.393 -9.037 -4.722 1.00 94.19 95 LYS A CA 1
ATOM 751 C C . LYS A 1 95 ? -13.146 -7.819 -5.606 1.00 94.19 95 LYS A C 1
ATOM 753 O O . LYS A 1 95 ? -12.787 -7.980 -6.759 1.00 94.19 95 LYS A O 1
ATOM 758 N N . GLU A 1 96 ? -13.261 -6.624 -5.051 1.00 94.69 96 GLU A N 1
ATOM 759 C CA . GLU A 1 96 ? -13.049 -5.350 -5.727 1.00 94.69 96 GLU A CA 1
ATOM 760 C C . GLU A 1 96 ? -11.600 -5.208 -6.207 1.00 94.69 96 GLU A C 1
ATOM 762 O O . GLU A 1 96 ? -11.361 -4.782 -7.337 1.00 94.69 96 GLU A O 1
ATOM 767 N N . VAL A 1 97 ? -10.627 -5.634 -5.390 1.00 93.50 97 VAL A N 1
ATOM 768 C CA . VAL A 1 97 ? -9.216 -5.710 -5.802 1.00 93.50 97 VAL A CA 1
ATOM 769 C C . VAL A 1 97 ? -9.029 -6.694 -6.952 1.00 93.50 97 VAL A C 1
ATOM 771 O O . VAL A 1 97 ? -8.392 -6.350 -7.946 1.00 93.50 97 VAL A O 1
ATOM 774 N N . VAL A 1 98 ? -9.599 -7.896 -6.854 1.00 93.19 98 VAL A N 1
ATOM 775 C CA . VAL A 1 98 ? -9.501 -8.908 -7.918 1.00 93.19 98 VAL A CA 1
ATOM 776 C C . VAL A 1 98 ? -10.169 -8.428 -9.206 1.00 93.19 98 VAL A C 1
ATOM 778 O O . VAL A 1 98 ? -9.569 -8.525 -10.272 1.00 93.19 98 VAL A O 1
ATOM 781 N N . ASP A 1 99 ? -11.367 -7.857 -9.126 1.00 94.00 99 ASP A N 1
ATOM 782 C CA . ASP A 1 99 ? -12.102 -7.334 -10.277 1.00 94.00 99 ASP A CA 1
ATOM 783 C C . ASP A 1 99 ? -11.326 -6.198 -10.957 1.00 94.00 99 ASP A C 1
ATOM 785 O O . ASP A 1 99 ? -11.238 -6.161 -12.186 1.00 94.00 99 ASP A O 1
ATOM 789 N N . ARG A 1 100 ? -10.704 -5.302 -10.173 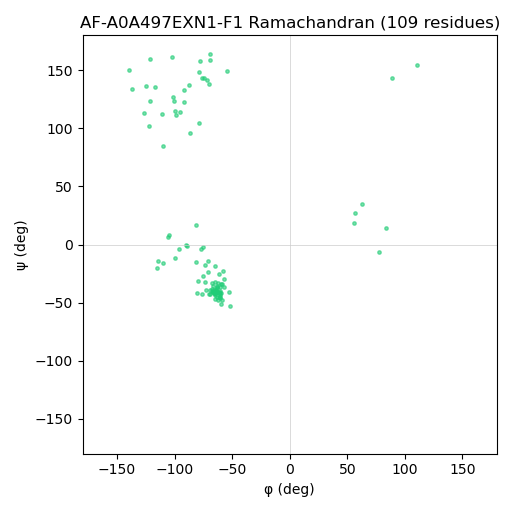1.00 91.94 100 ARG A N 1
ATOM 790 C CA . ARG A 1 100 ? -9.846 -4.234 -10.703 1.00 91.94 100 ARG A CA 1
ATOM 791 C C . ARG A 1 100 ? -8.589 -4.787 -11.371 1.00 91.94 100 ARG A C 1
ATOM 793 O O . ARG A 1 100 ? -8.182 -4.279 -12.409 1.00 91.94 100 ARG A O 1
ATOM 800 N N . LEU A 1 101 ? -7.980 -5.827 -10.810 1.00 91.62 101 LEU A N 1
ATOM 801 C CA . LEU A 1 101 ? -6.831 -6.488 -11.432 1.00 91.62 101 LEU A CA 1
ATOM 802 C C . LEU A 1 101 ? -7.211 -7.160 -12.753 1.00 91.62 101 LEU A C 1
ATOM 804 O O . LEU A 1 101 ? -6.492 -7.021 -13.740 1.00 91.62 101 LEU A O 1
ATOM 808 N N . LEU A 1 102 ? -8.354 -7.848 -12.788 1.00 91.12 102 LEU A N 1
ATOM 809 C CA . LEU A 1 102 ? -8.861 -8.512 -13.987 1.00 91.12 102 LEU A CA 1
ATOM 810 C C . LEU A 1 102 ? -9.276 -7.522 -15.079 1.00 91.12 102 LEU A C 1
ATOM 812 O O . LEU A 1 102 ? -9.168 -7.842 -16.262 1.00 91.12 102 LEU A O 1
ATOM 816 N N . SER A 1 103 ? -9.778 -6.339 -14.719 1.00 90.56 103 SER A N 1
ATOM 817 C CA . SER A 1 103 ? -10.116 -5.321 -15.715 1.00 90.56 103 SER A CA 1
ATOM 818 C C . SER A 1 103 ? -8.867 -4.740 -16.374 1.00 90.56 103 SER A C 1
ATOM 820 O O . SER A 1 103 ? -8.862 -4.570 -17.590 1.00 90.56 103 SER A O 1
ATOM 822 N N . LEU A 1 104 ? -7.794 -4.517 -15.608 1.00 88.12 104 LEU A N 1
ATOM 823 C CA . LEU A 1 104 ? -6.516 -4.060 -16.152 1.00 88.12 104 LEU A CA 1
ATOM 824 C C . LEU A 1 104 ? -5.817 -5.151 -16.968 1.00 88.12 104 LEU A C 1
ATOM 826 O O . LEU A 1 104 ? -5.342 -4.873 -18.062 1.00 88.12 104 LEU A O 1
ATOM 830 N N . SER A 1 105 ? -5.798 -6.404 -16.500 1.00 84.00 105 SER A N 1
ATOM 831 C CA . SER A 1 105 ? -5.095 -7.491 -17.201 1.00 84.00 105 SER A CA 1
ATOM 832 C C . SER A 1 105 ? -5.655 -7.774 -18.599 1.00 84.00 105 SER A C 1
ATOM 834 O O . SER A 1 105 ? -4.898 -8.083 -19.520 1.00 84.00 105 SER A O 1
ATOM 836 N N . LYS A 1 106 ? -6.967 -7.599 -18.801 1.00 76.81 106 LYS A N 1
ATOM 837 C CA . LYS A 1 106 ? -7.598 -7.699 -20.127 1.00 76.81 106 LYS A CA 1
ATOM 838 C C . LYS A 1 106 ? -7.032 -6.682 -21.117 1.00 76.81 106 LYS A C 1
ATOM 840 O O . LYS A 1 106 ? -6.878 -7.019 -22.285 1.00 76.81 106 LYS A O 1
ATOM 845 N N . THR A 1 107 ? -6.661 -5.490 -20.656 1.00 74.06 107 THR A N 1
ATOM 846 C CA . THR A 1 107 ? -6.005 -4.462 -21.479 1.00 74.06 107 THR A CA 1
ATOM 847 C C . THR A 1 107 ? -4.626 -4.918 -21.964 1.00 74.06 107 THR A C 1
ATOM 849 O O . THR A 1 107 ? -4.234 -4.593 -23.079 1.00 74.06 107 THR A O 1
ATOM 852 N N . TYR A 1 108 ? -3.916 -5.728 -21.172 1.00 68.62 108 TYR A N 1
ATOM 853 C CA . TYR A 1 108 ? -2.603 -6.277 -21.533 1.00 68.62 108 TYR A CA 1
ATOM 854 C C . TYR A 1 108 ? -2.674 -7.517 -22.439 1.00 68.62 108 TYR A C 1
ATOM 856 O O . TYR A 1 108 ? -1.672 -7.875 -23.045 1.00 68.62 108 TYR A O 1
ATOM 864 N N . THR A 1 109 ? -3.838 -8.168 -22.567 1.00 60.62 109 THR A N 1
ATOM 865 C CA . THR A 1 109 ? -3.987 -9.418 -23.346 1.00 60.62 109 THR A CA 1
ATOM 866 C C . THR A 1 109 ? -4.332 -9.168 -24.829 1.00 60.62 109 THR A C 1
ATOM 868 O O . THR A 1 109 ? -4.475 -10.116 -25.592 1.00 60.62 109 THR A O 1
ATOM 871 N N . ILE A 1 110 ? -4.488 -7.906 -25.257 1.00 49.66 110 ILE A N 1
ATOM 872 C CA . ILE A 1 110 ? -4.929 -7.535 -26.622 1.00 49.66 110 ILE A CA 1
ATOM 873 C C . ILE A 1 110 ? -3.768 -7.018 -27.510 1.00 49.66 110 ILE A C 1
ATOM 875 O O . ILE A 1 110 ? -4.005 -6.597 -28.637 1.00 49.66 110 ILE A O 1
ATOM 879 N N . ASN A 1 111 ? -2.510 -7.098 -27.063 1.00 41.28 111 ASN A N 1
ATOM 880 C CA . ASN A 1 111 ? -1.336 -6.747 -27.882 1.00 41.28 111 ASN A CA 1
ATOM 881 C C . ASN A 1 111 ? -0.506 -7.970 -28.270 1.00 41.28 111 ASN A C 1
ATOM 883 O O . ASN A 1 111 ? -0.214 -8.784 -27.365 1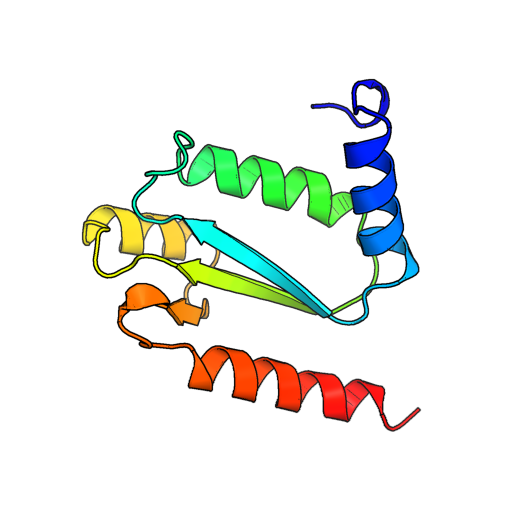.00 41.28 111 ASN A O 1
#

InterPro domains:
  IPR010674 Nucleolar GTP-binding protein 1, Rossman-fold domain [PF06858] (10-65)
  IPR027417 P-loop containing nucleoside triphosphate hydrolase [G3DSA:3.40.50.300] (2-110)
  IPR027417 P-loop containing nucleoside triphosphate hydrolase [SSF52540] (12-106)

Mean predicted aligned error: 4.59 Å